Protein AF-E4QS66-F1 (afdb_monomer)

Structure (mmCIF, N/CA/C/O backbone):
data_AF-E4QS66-F1
#
_entry.id   AF-E4QS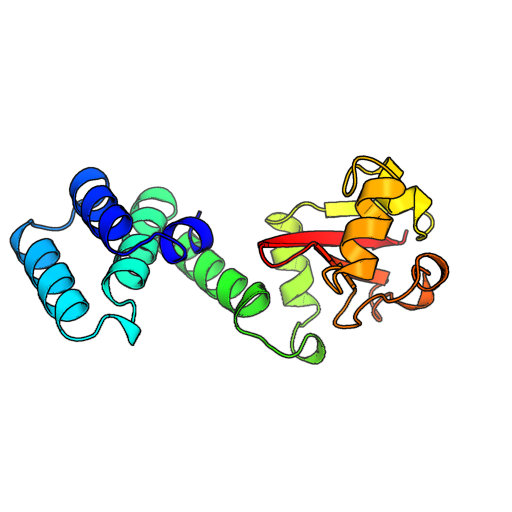66-F1
#
loop_
_atom_site.group_PDB
_atom_site.id
_atom_site.type_symbol
_atom_site.label_atom_id
_atom_site.label_alt_id
_atom_site.label_comp_id
_atom_site.label_asym_id
_atom_site.label_entity_id
_atom_site.label_seq_id
_atom_site.pdbx_PDB_ins_code
_atom_site.Cartn_x
_atom_site.Cartn_y
_atom_site.Cartn_z
_atom_site.occupancy
_atom_site.B_iso_or_equiv
_atom_site.auth_seq_id
_atom_site.auth_comp_id
_atom_site.auth_asym_id
_atom_site.auth_atom_id
_atom_site.pdbx_PDB_model_num
ATOM 1 N N . MET A 1 1 ? -10.055 -2.232 0.073 1.00 85.69 1 MET A N 1
ATOM 2 C CA . MET A 1 1 ? -11.014 -1.906 1.153 1.00 85.69 1 MET A CA 1
ATOM 3 C C . MET A 1 1 ? -10.357 -1.887 2.531 1.00 85.69 1 MET A C 1
ATOM 5 O O . MET A 1 1 ? -10.320 -0.824 3.132 1.00 85.69 1 MET A O 1
ATOM 9 N N . TYR A 1 2 ? -9.767 -2.994 2.996 1.00 90.88 2 TYR A N 1
ATOM 10 C CA . TYR A 1 2 ? -9.142 -3.088 4.329 1.00 90.88 2 TYR A CA 1
ATOM 11 C C . TYR A 1 2 ? -8.169 -1.939 4.646 1.00 90.88 2 TYR A C 1
ATOM 13 O O . TYR A 1 2 ? -8.390 -1.170 5.577 1.00 90.88 2 TYR A O 1
ATOM 21 N N . GLN A 1 3 ? -7.166 -1.715 3.788 1.00 89.31 3 GLN A N 1
ATOM 22 C CA . GLN A 1 3 ? -6.202 -0.624 3.973 1.00 89.31 3 GLN A CA 1
ATOM 23 C C . GLN A 1 3 ? -6.829 0.780 3.912 1.00 89.31 3 GLN A C 1
ATOM 25 O O . GLN A 1 3 ? -6.307 1.728 4.493 1.00 89.31 3 GLN A O 1
ATOM 30 N N . PHE A 1 4 ? -7.942 0.950 3.195 1.00 90.94 4 PHE A N 1
ATOM 31 C CA . PHE A 1 4 ? -8.656 2.227 3.163 1.00 90.94 4 PHE A CA 1
ATOM 32 C C . PHE A 1 4 ? -9.308 2.520 4.519 1.00 90.94 4 PHE A C 1
ATOM 34 O O . PHE A 1 4 ? -9.173 3.636 5.016 1.00 90.94 4 PHE A O 1
ATOM 41 N N . LEU A 1 5 ? -9.942 1.517 5.134 1.00 94.38 5 LEU A N 1
ATOM 42 C CA . LEU A 1 5 ? -10.547 1.618 6.466 1.00 94.38 5 LEU A CA 1
ATOM 43 C C . LEU A 1 5 ? -9.481 1.829 7.548 1.00 94.38 5 LEU A C 1
ATOM 45 O O . LEU A 1 5 ? -9.622 2.709 8.393 1.00 94.38 5 LEU A O 1
ATOM 49 N N . LEU A 1 6 ? -8.353 1.116 7.448 1.00 93.06 6 LEU A N 1
ATOM 50 C CA . LEU A 1 6 ? -7.207 1.329 8.333 1.00 93.06 6 LEU A CA 1
ATOM 51 C C . LEU A 1 6 ? -6.625 2.737 8.243 1.00 93.06 6 LEU A C 1
ATOM 53 O O . LEU A 1 6 ? -5.997 3.183 9.191 1.00 93.06 6 LEU A O 1
ATOM 57 N N . ASN A 1 7 ? -6.781 3.445 7.128 1.00 92.62 7 ASN A N 1
ATOM 58 C CA . ASN A 1 7 ? -6.207 4.777 6.933 1.00 92.62 7 ASN A CA 1
ATOM 59 C C . ASN A 1 7 ? -7.159 5.925 7.297 1.00 92.62 7 ASN A C 1
ATOM 61 O O . ASN A 1 7 ? -6.804 7.082 7.078 1.00 92.62 7 ASN A O 1
ATOM 65 N N . GLN A 1 8 ? -8.345 5.629 7.834 1.00 95.81 8 GLN A N 1
ATOM 66 C CA . GLN A 1 8 ? -9.285 6.661 8.268 1.00 95.81 8 GLN A CA 1
ATOM 67 C C . GLN A 1 8 ? -8.749 7.443 9.474 1.00 95.81 8 GLN A C 1
ATOM 69 O O . GLN A 1 8 ? -8.007 6.903 10.306 1.00 95.81 8 GLN A O 1
ATOM 74 N N . SER A 1 9 ? -9.142 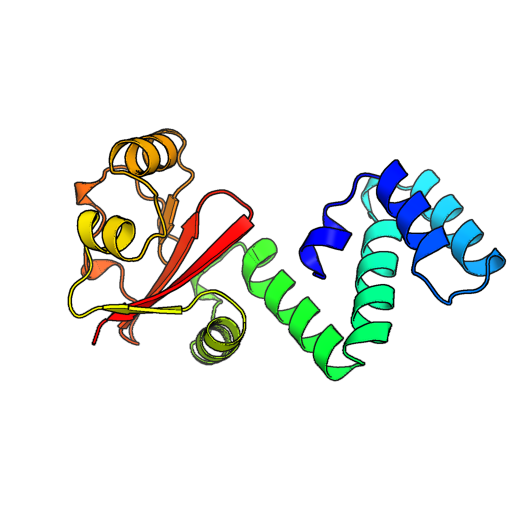8.719 9.561 1.00 96.44 9 SER A N 1
ATOM 75 C CA . SER A 1 9 ? -8.911 9.527 10.762 1.00 96.44 9 SER A CA 1
ATOM 76 C C . SER A 1 9 ? -9.694 8.954 11.941 1.00 96.44 9 SER A C 1
ATOM 78 O O . SER A 1 9 ? -10.597 8.139 11.751 1.00 96.44 9 SER A O 1
ATOM 80 N N . ASP A 1 10 ? -9.359 9.374 13.157 1.00 96.25 10 ASP A N 1
ATOM 81 C CA . ASP A 1 10 ? -10.072 8.934 14.360 1.00 96.25 10 ASP A CA 1
ATOM 82 C C . ASP A 1 10 ? -11.572 9.241 14.266 1.00 96.25 10 ASP A C 1
ATOM 84 O O . ASP A 1 10 ? -12.407 8.374 14.517 1.00 96.25 10 ASP A O 1
ATOM 88 N N . GLU A 1 11 ? -11.913 10.454 13.827 1.00 96.19 11 GLU A N 1
ATOM 89 C CA . GLU A 1 11 ? -13.294 10.923 13.724 1.00 96.19 11 GLU A CA 1
ATOM 90 C C . GLU A 1 11 ? -14.069 10.149 12.657 1.00 96.19 11 GLU A C 1
ATOM 92 O O . GLU A 1 11 ? -15.242 9.828 12.844 1.00 96.19 11 GLU A O 1
ATOM 97 N N . GLN A 1 12 ? -13.422 9.843 11.528 1.00 97.25 12 GLN A N 1
ATOM 98 C CA . GLN A 1 12 ? -14.064 9.077 10.464 1.00 97.25 12 GLN A CA 1
ATOM 99 C C . GLN A 1 12 ? -14.193 7.604 10.827 1.00 97.25 12 GLN A C 1
ATOM 101 O O . GLN A 1 12 ? -15.225 7.006 10.546 1.00 97.25 12 GLN A O 1
ATOM 106 N N . ALA A 1 13 ? -13.198 7.020 11.492 1.00 96.81 13 ALA A N 1
ATOM 107 C CA . ALA A 1 13 ? -13.285 5.644 11.958 1.00 96.81 13 ALA A CA 1
ATOM 108 C C . ALA A 1 13 ? -14.449 5.458 12.944 1.00 96.81 13 ALA A C 1
ATOM 110 O O . ALA A 1 13 ? -15.191 4.488 12.821 1.00 96.81 13 ALA A O 1
ATOM 111 N N . GLU A 1 14 ? -14.655 6.411 13.860 1.00 96.06 14 GLU A N 1
ATOM 112 C CA . GLU A 1 14 ? -15.791 6.421 14.793 1.00 96.06 14 GLU A CA 1
ATOM 113 C C . GLU A 1 14 ? -17.135 6.479 14.051 1.00 96.06 14 GLU A C 1
ATOM 115 O O . GLU A 1 14 ? -18.002 5.635 14.280 1.00 96.06 14 GLU A O 1
ATOM 120 N N . LYS A 1 15 ? -17.286 7.402 13.091 1.00 96.88 15 LYS A N 1
ATOM 121 C CA . LYS A 1 15 ? -18.513 7.519 12.282 1.00 96.88 15 LYS A CA 1
ATOM 122 C C . LYS A 1 15 ? -18.799 6.266 11.462 1.00 96.88 15 LYS A C 1
ATOM 124 O O . LYS A 1 15 ? -19.914 5.760 11.481 1.00 96.88 15 LYS A O 1
ATOM 129 N N . ILE A 1 16 ? -17.795 5.759 10.749 1.00 95.88 16 ILE A N 1
ATOM 130 C CA . ILE A 1 16 ? -17.956 4.598 9.870 1.00 95.88 16 ILE A CA 1
ATOM 131 C C . ILE A 1 16 ? -18.256 3.345 10.700 1.00 95.88 16 ILE A C 1
ATOM 133 O O . ILE A 1 16 ? -19.110 2.560 10.299 1.00 95.88 16 ILE A O 1
ATOM 137 N N . MET A 1 17 ? -17.622 3.177 11.867 1.00 95.38 17 MET A N 1
ATOM 138 C CA . MET A 1 17 ? -17.925 2.070 12.781 1.00 95.38 17 MET A CA 1
ATOM 139 C C . MET A 1 17 ? -19.392 2.096 13.215 1.00 95.38 17 MET A C 1
ATOM 141 O O . MET A 1 17 ? -20.037 1.058 13.197 1.00 95.38 17 MET A O 1
ATOM 145 N N . LEU A 1 18 ? -19.943 3.267 13.540 1.00 94.88 18 LEU A N 1
ATOM 146 C CA . LEU A 1 18 ? -21.355 3.398 13.915 1.00 94.88 18 LEU A CA 1
ATOM 147 C C . LEU A 1 18 ? -22.329 3.157 12.751 1.00 94.88 18 LEU A C 1
ATOM 149 O O . LEU A 1 18 ? -23.476 2.800 12.993 1.00 94.88 18 LEU A O 1
ATOM 153 N N . TRP A 1 19 ? -21.908 3.392 11.506 1.00 94.06 19 TRP A N 1
ATOM 154 C CA . TRP A 1 19 ? -22.787 3.293 10.335 1.00 94.06 19 TRP A CA 1
ATOM 155 C C . TRP A 1 19 ? -22.754 1.939 9.634 1.00 94.06 19 TRP A C 1
ATOM 157 O O . TRP A 1 19 ? -23.768 1.535 9.074 1.00 94.06 19 TRP A O 1
ATOM 167 N N . LEU A 1 20 ? -21.594 1.281 9.597 1.00 90.19 20 LEU A N 1
ATOM 168 C CA . LEU A 1 20 ? -21.376 0.087 8.774 1.00 90.19 20 LEU A CA 1
ATOM 169 C C . LEU A 1 20 ? -21.151 -1.192 9.580 1.00 90.19 20 LEU A C 1
ATOM 171 O O . LEU A 1 20 ? -21.189 -2.266 8.993 1.00 90.19 20 LEU A O 1
ATOM 175 N N . SER A 1 21 ? -20.877 -1.093 10.881 1.00 89.00 21 SER A N 1
ATOM 176 C CA . SER A 1 21 ? -20.676 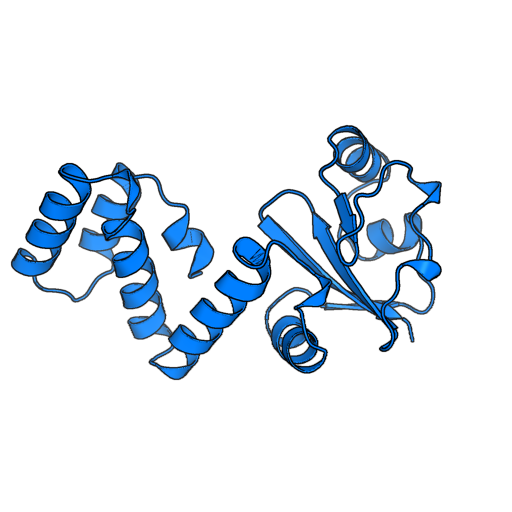-2.270 11.726 1.00 89.00 21 SER A CA 1
ATOM 177 C C . SER A 1 21 ? -22.007 -2.837 12.204 1.00 89.00 21 SER A C 1
ATOM 179 O O . SER A 1 21 ? -22.903 -2.084 12.582 1.00 89.00 21 SER A O 1
ATOM 181 N N . PHE A 1 22 ? -22.097 -4.164 12.280 1.00 90.94 22 PHE A N 1
ATOM 182 C CA . PHE A 1 22 ? -23.206 -4.866 12.933 1.00 90.94 22 PHE A CA 1
ATOM 183 C C . PHE A 1 22 ? -22.954 -5.145 14.425 1.00 90.94 22 PHE A C 1
ATOM 185 O O . PHE A 1 22 ? -23.746 -5.834 15.066 1.00 90.94 22 PHE A O 1
ATOM 192 N N . LEU A 1 23 ? -21.856 -4.631 14.995 1.00 91.44 23 LEU A N 1
ATOM 193 C CA . LEU A 1 23 ? -21.568 -4.759 16.424 1.00 91.44 23 LEU A CA 1
ATOM 194 C C . LEU A 1 23 ? -22.577 -3.984 17.281 1.00 91.44 23 LEU A C 1
ATOM 196 O O . LEU A 1 23 ? -23.032 -2.899 16.922 1.00 91.44 23 LEU A O 1
ATOM 200 N N . ASP A 1 24 ? -22.836 -4.493 18.485 1.00 95.12 24 ASP A N 1
ATOM 201 C CA . ASP A 1 24 ? -23.644 -3.784 19.472 1.00 95.12 24 ASP A CA 1
ATOM 202 C C . ASP A 1 24 ? -23.042 -2.421 19.831 1.00 95.12 24 ASP A C 1
ATOM 204 O O . ASP A 1 24 ? -21.834 -2.283 20.056 1.00 95.12 24 ASP A O 1
ATOM 208 N N . LEU A 1 25 ? -23.907 -1.420 20.027 1.00 94.88 25 LEU A N 1
ATOM 209 C CA . LEU A 1 25 ? -23.495 -0.068 20.423 1.00 94.88 25 LEU A CA 1
ATOM 210 C C . LEU A 1 25 ? -22.625 -0.052 21.687 1.00 94.88 25 LEU A C 1
ATOM 212 O O . LEU A 1 25 ? -21.721 0.773 21.801 1.00 94.88 25 LEU A O 1
ATOM 216 N N . LYS A 1 26 ? -22.861 -0.968 22.634 1.00 96.38 26 LYS A N 1
ATOM 217 C CA . LYS A 1 26 ? -22.023 -1.103 23.838 1.00 96.38 26 LYS A CA 1
ATOM 218 C C . LYS A 1 26 ? -20.575 -1.455 23.484 1.00 96.38 26 LYS A C 1
ATOM 220 O O . LYS A 1 26 ? -19.662 -0.816 23.998 1.00 96.38 26 LYS A O 1
ATOM 225 N N . VAL A 1 27 ? -20.380 -2.413 22.578 1.00 95.75 27 VAL A N 1
ATOM 226 C CA . VAL A 1 27 ? -19.055 -2.848 22.109 1.00 95.75 27 VAL A CA 1
ATOM 227 C C . VAL A 1 27 ? -18.376 -1.728 21.325 1.00 95.75 27 VAL A C 1
ATOM 229 O O . VAL A 1 27 ? -17.201 -1.437 21.549 1.00 95.75 27 VAL A O 1
ATOM 232 N N . ILE A 1 28 ? -19.121 -1.045 20.450 1.00 95.25 28 ILE A N 1
ATOM 233 C CA . ILE A 1 28 ? -18.599 0.095 19.686 1.00 95.25 28 ILE A CA 1
ATOM 234 C C . ILE A 1 28 ? -18.127 1.209 20.632 1.00 95.25 28 ILE A C 1
ATOM 236 O O . ILE A 1 28 ? -17.006 1.700 20.491 1.00 95.25 28 ILE A O 1
ATOM 240 N N . ASN A 1 29 ? -18.930 1.565 21.637 1.00 96.25 29 ASN A N 1
ATOM 241 C CA . ASN A 1 29 ? -18.567 2.583 22.626 1.00 96.25 29 ASN A CA 1
ATOM 242 C C . ASN A 1 29 ? -17.324 2.195 23.440 1.00 96.25 29 ASN A C 1
ATOM 244 O O . ASN A 1 29 ? -16.480 3.051 23.709 1.00 96.25 29 ASN A O 1
ATOM 248 N N . GLU A 1 30 ? -17.168 0.917 23.794 1.00 96.81 30 GLU A N 1
ATOM 249 C CA . GLU A 1 30 ? -15.965 0.424 24.470 1.00 96.81 30 GLU A CA 1
ATOM 250 C C . GLU A 1 30 ? -14.717 0.549 23.582 1.00 96.81 30 GLU A C 1
ATOM 252 O O . GLU A 1 30 ? -13.673 1.016 24.044 1.00 96.81 30 GLU A O 1
ATOM 257 N N . LEU A 1 31 ? -14.815 0.190 22.297 1.00 96.25 31 LEU A N 1
ATOM 258 C CA . LEU A 1 31 ? -13.719 0.344 21.334 1.00 96.25 31 LEU A CA 1
ATOM 259 C C . LEU A 1 31 ? -13.323 1.813 21.150 1.00 96.25 31 LEU A C 1
ATOM 261 O O . LEU A 1 31 ? -12.133 2.130 21.143 1.00 96.25 31 LEU A O 1
ATOM 265 N N . ILE A 1 32 ? -14.307 2.709 21.045 1.00 96.12 32 ILE A N 1
ATOM 266 C CA . ILE A 1 32 ? -14.083 4.157 20.959 1.00 96.12 32 ILE A CA 1
ATOM 267 C C . ILE A 1 32 ? -13.389 4.662 22.227 1.00 96.12 32 ILE A C 1
ATOM 269 O O . ILE A 1 32 ? -12.419 5.413 22.134 1.00 96.12 32 ILE A O 1
ATOM 273 N N . PHE A 1 33 ? -13.844 4.240 23.410 1.00 96.94 33 PHE A N 1
ATOM 274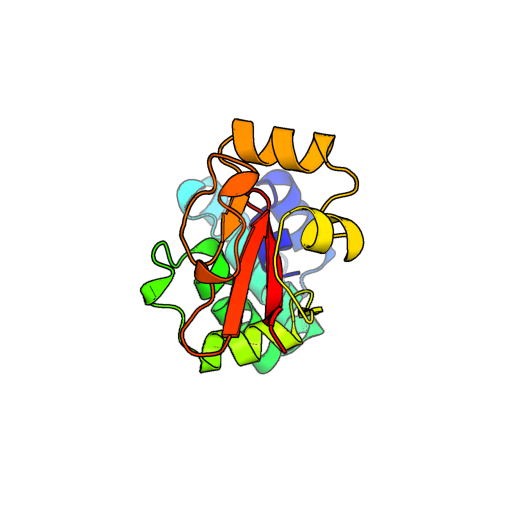 C CA . PHE A 1 33 ? -13.232 4.625 24.681 1.00 96.94 33 PHE A CA 1
ATOM 275 C C . PHE A 1 33 ? -11.776 4.149 24.782 1.00 96.94 33 PHE A C 1
ATOM 277 O O . PHE A 1 33 ? -10.884 4.950 25.066 1.00 96.94 33 PHE A O 1
ATOM 284 N N . LYS A 1 34 ? -11.505 2.871 24.479 1.00 96.69 34 LYS A N 1
ATOM 285 C CA . LYS A 1 34 ? -10.141 2.311 24.457 1.00 96.69 34 LYS A CA 1
ATOM 286 C C . LYS A 1 34 ? -9.236 3.067 23.486 1.00 96.69 34 LYS A C 1
ATOM 288 O O . LYS A 1 34 ? -8.121 3.427 23.847 1.00 96.69 34 LYS A O 1
ATOM 293 N N . HIS A 1 35 ? -9.731 3.361 22.285 1.00 96.88 35 HIS A N 1
ATOM 294 C CA . HIS A 1 35 ? -8.988 4.130 21.286 1.00 96.88 35 HIS A CA 1
ATOM 295 C C . HIS A 1 35 ? -8.728 5.577 21.721 1.00 96.88 35 HIS A C 1
ATOM 297 O O . HIS A 1 35 ? -7.637 6.090 21.503 1.00 96.88 35 HIS A O 1
ATOM 303 N N . LYS A 1 36 ? -9.687 6.241 22.380 1.00 95.44 36 LYS A N 1
ATOM 304 C CA . LYS A 1 36 ? -9.499 7.603 22.913 1.00 95.44 36 LYS A CA 1
ATOM 305 C C . LYS A 1 36 ? -8.413 7.653 23.995 1.00 95.44 36 LYS A C 1
ATOM 307 O O . LYS A 1 36 ? -7.689 8.644 24.051 1.00 95.44 36 LYS A O 1
ATOM 312 N N . ASN A 1 37 ? -8.265 6.588 24.786 1.00 96.62 37 ASN A N 1
ATOM 313 C CA . ASN A 1 37 ? -7.205 6.470 25.792 1.00 96.62 37 ASN A CA 1
ATOM 314 C C . ASN A 1 37 ? -5.825 6.162 25.189 1.00 96.62 37 ASN A C 1
ATOM 316 O O . ASN A 1 37 ? -4.826 6.664 25.695 1.00 96.62 37 ASN A O 1
ATOM 320 N N . ASP A 1 38 ? -5.752 5.380 24.105 1.00 95.50 38 ASP A N 1
ATOM 321 C CA . ASP A 1 38 ? -4.498 5.115 23.389 1.00 95.50 38 ASP A CA 1
ATOM 322 C C . ASP A 1 38 ? -4.680 5.134 21.865 1.00 95.50 38 ASP A C 1
ATOM 324 O O . ASP A 1 38 ? -4.798 4.110 21.183 1.00 95.50 38 ASP A O 1
ATOM 328 N N . LYS A 1 39 ? -4.644 6.349 21.310 1.00 93.88 39 LYS A N 1
ATOM 329 C CA . LYS A 1 39 ? -4.807 6.579 19.871 1.00 93.88 39 LYS A CA 1
ATOM 330 C C . LYS A 1 39 ? -3.683 5.973 19.033 1.00 93.88 39 LYS A C 1
ATOM 332 O O . LYS A 1 39 ? -3.888 5.689 17.851 1.00 93.88 39 LYS A O 1
ATOM 337 N N . LYS A 1 40 ? -2.490 5.772 19.610 1.00 93.69 40 LYS A N 1
ATOM 338 C CA . LYS A 1 40 ? -1.316 5.277 18.871 1.00 93.69 40 LYS A CA 1
ATOM 339 C C . LYS A 1 40 ? -1.500 3.834 18.419 1.00 93.69 40 LYS A C 1
ATOM 341 O O . LYS A 1 40 ? -0.976 3.465 17.373 1.00 93.69 40 LYS A O 1
ATOM 346 N N . GLN A 1 41 ? -2.274 3.053 19.167 1.00 93.12 41 GLN A N 1
ATOM 347 C CA . GLN A 1 41 ? -2.567 1.659 18.836 1.00 93.12 41 GLN A CA 1
ATOM 348 C C . GLN A 1 41 ? -3.554 1.513 17.677 1.00 93.12 41 GLN A C 1
ATOM 350 O O . GLN A 1 41 ? -3.636 0.449 17.068 1.00 93.12 41 GLN A O 1
ATOM 355 N N . ARG A 1 42 ? -4.310 2.573 17.355 1.00 94.75 42 ARG A N 1
ATOM 356 C CA . ARG A 1 42 ? -5.288 2.581 16.252 1.00 94.75 42 ARG A CA 1
ATOM 357 C C . ARG A 1 42 ? -6.301 1.433 16.338 1.00 94.75 42 ARG A C 1
ATOM 359 O O . ARG A 1 42 ? -6.742 0.896 15.320 1.00 94.75 42 ARG A O 1
ATOM 366 N N . ILE A 1 43 ? -6.658 1.036 17.564 1.00 96.19 43 ILE A N 1
ATOM 367 C CA . ILE A 1 43 ? -7.495 -0.141 17.851 1.00 96.19 43 ILE A CA 1
ATOM 368 C C . ILE A 1 43 ? -8.843 -0.026 17.140 1.00 96.19 43 ILE A C 1
ATOM 370 O O . ILE A 1 43 ? -9.336 -1.017 16.599 1.00 96.19 43 ILE A O 1
ATOM 374 N N . LEU A 1 44 ? -9.423 1.178 17.101 1.00 96.75 44 LEU A N 1
ATOM 375 C CA . LEU A 1 44 ? -10.703 1.413 16.441 1.00 96.75 44 LEU A CA 1
ATOM 376 C C . LEU A 1 44 ? -10.610 1.166 14.932 1.00 96.75 44 LEU A C 1
ATOM 378 O O . LEU A 1 44 ? -11.442 0.448 14.386 1.00 96.75 44 LEU A O 1
ATOM 382 N N . GLN A 1 45 ? -9.577 1.692 14.268 1.00 96.88 45 GLN A N 1
ATOM 383 C CA . GLN A 1 45 ? -9.358 1.486 12.835 1.00 96.88 45 GLN A CA 1
ATOM 384 C C . GLN A 1 45 ? -9.120 0.009 12.505 1.00 96.88 45 GLN A C 1
ATOM 386 O O . GLN A 1 45 ? -9.686 -0.492 11.533 1.00 96.88 45 GLN A O 1
ATOM 391 N N . TYR A 1 46 ? -8.324 -0.699 13.314 1.00 95.38 46 TYR A N 1
ATOM 392 C CA . TYR A 1 46 ? -8.089 -2.133 13.125 1.00 95.38 46 TYR A CA 1
ATOM 393 C C . TYR A 1 46 ? -9.361 -2.958 13.277 1.00 95.38 46 TYR A C 1
ATOM 395 O O . TYR A 1 46 ? -9.599 -3.855 12.471 1.00 95.38 46 TYR A O 1
ATOM 403 N N . ASN A 1 47 ? -10.186 -2.672 14.284 1.00 96.00 47 ASN A N 1
ATOM 404 C CA . ASN A 1 47 ? -11.455 -3.375 14.449 1.00 96.00 47 ASN A CA 1
ATOM 405 C C . ASN A 1 47 ? -12.421 -3.037 13.313 1.00 96.00 47 ASN A C 1
ATOM 407 O O . ASN A 1 47 ? -12.992 -3.947 12.725 1.00 96.00 47 ASN A O 1
ATOM 411 N N . LEU A 1 48 ? -12.533 -1.761 12.934 1.00 96.56 48 LEU A N 1
ATOM 412 C CA . LEU A 1 48 ? -13.379 -1.330 11.823 1.00 96.56 48 LEU A CA 1
ATOM 413 C C . LEU A 1 48 ? -13.013 -2.052 10.520 1.00 96.56 48 LEU A C 1
ATOM 415 O O . LEU A 1 48 ? -13.882 -2.591 9.839 1.00 96.56 48 LEU A O 1
ATOM 419 N N . ALA A 1 49 ? -11.724 -2.066 10.173 1.00 95.75 49 ALA A N 1
ATOM 420 C CA . ALA A 1 49 ? -11.249 -2.712 8.957 1.00 95.75 49 ALA A CA 1
ATOM 421 C C . ALA A 1 49 ? -11.536 -4.217 8.961 1.00 95.75 49 ALA A C 1
ATOM 423 O O . ALA A 1 49 ? -11.898 -4.762 7.921 1.00 95.75 49 ALA A O 1
ATOM 424 N N . GLN A 1 50 ? -11.392 -4.873 10.116 1.00 95.38 50 GLN A N 1
ATOM 425 C CA . GLN A 1 50 ? -11.682 -6.295 10.261 1.00 95.38 50 GLN A CA 1
ATOM 426 C C . GLN A 1 50 ? -13.170 -6.600 10.116 1.00 95.38 50 GLN A C 1
ATOM 428 O O . GLN A 1 50 ? -13.504 -7.461 9.312 1.00 95.38 50 GLN A O 1
ATOM 433 N N . GLN A 1 51 ? -14.036 -5.875 10.826 1.00 94.62 51 GLN A N 1
ATOM 434 C CA . GLN A 1 51 ? -15.482 -6.114 10.808 1.00 94.62 51 GLN A CA 1
ATOM 435 C C . GLN A 1 51 ? -16.062 -5.901 9.412 1.00 94.62 51 GLN A C 1
ATOM 437 O O . GLN A 1 51 ? -16.569 -6.835 8.812 1.00 94.62 51 GLN A O 1
ATOM 442 N N . VAL A 1 52 ? -15.845 -4.728 8.810 1.00 94.31 52 VAL A N 1
ATOM 443 C CA . VAL A 1 52 ? -16.433 -4.415 7.494 1.00 94.31 52 VAL A CA 1
ATOM 444 C C . VAL A 1 52 ? -15.946 -5.375 6.401 1.00 94.31 52 VAL A C 1
ATOM 446 O O . VAL A 1 52 ? -16.689 -5.719 5.485 1.00 94.31 52 VAL A O 1
ATOM 449 N N . VAL A 1 53 ? -14.686 -5.816 6.457 1.00 94.00 53 VAL A N 1
ATOM 450 C CA . VAL A 1 53 ? -14.158 -6.774 5.474 1.00 94.00 53 VAL A CA 1
ATOM 451 C C . VAL A 1 53 ? -14.669 -8.184 5.731 1.00 94.00 53 VAL A C 1
ATOM 453 O O . VAL A 1 53 ? -14.963 -8.882 4.763 1.00 94.00 53 VAL A O 1
ATOM 456 N N . PHE A 1 54 ? -14.798 -8.590 6.992 1.00 94.75 54 PHE A N 1
ATOM 457 C CA . PHE A 1 54 ? -15.414 -9.858 7.367 1.00 94.75 54 PHE A CA 1
ATOM 458 C C . PHE A 1 54 ? -16.881 -9.914 6.931 1.00 94.75 54 PHE A C 1
ATOM 460 O O . PHE A 1 54 ? -17.275 -10.867 6.269 1.00 94.75 54 PHE A O 1
ATOM 467 N N . ASP A 1 55 ? -17.653 -8.863 7.189 1.00 92.00 55 ASP A N 1
ATOM 468 C CA . ASP A 1 55 ? -19.076 -8.810 6.854 1.00 92.00 55 ASP A CA 1
ATOM 469 C C . ASP A 1 55 ? -19.322 -8.953 5.341 1.00 92.00 55 ASP A C 1
ATOM 471 O O . ASP A 1 55 ? -20.305 -9.555 4.915 1.00 92.00 55 ASP A O 1
ATOM 475 N N . ILE A 1 56 ? -18.409 -8.434 4.509 1.00 92.12 56 ILE A N 1
ATOM 476 C CA . ILE A 1 56 ? -18.541 -8.455 3.042 1.00 92.12 56 ILE A CA 1
ATOM 477 C C . ILE A 1 56 ? -17.881 -9.692 2.408 1.00 92.12 56 ILE A C 1
ATOM 479 O O . ILE A 1 56 ? -18.375 -10.209 1.405 1.00 92.12 56 ILE A O 1
ATOM 483 N N . HIS A 1 57 ? -16.745 -10.156 2.937 1.00 88.94 57 HIS A N 1
ATOM 484 C CA . HIS A 1 57 ? -15.906 -11.173 2.286 1.00 88.94 57 HIS A CA 1
ATOM 485 C C . HIS A 1 57 ? -15.638 -12.432 3.133 1.00 88.94 57 HIS A C 1
ATOM 487 O O . HIS A 1 57 ? -14.911 -13.327 2.685 1.00 88.94 57 HIS A O 1
ATOM 493 N N . GLY A 1 58 ? -16.210 -12.515 4.334 1.00 92.31 58 GLY A N 1
ATOM 494 C CA . GLY A 1 58 ? -16.026 -13.606 5.290 1.00 92.31 58 GLY A CA 1
ATOM 495 C C . GLY A 1 58 ? -14.582 -13.770 5.771 1.00 92.31 58 GLY A C 1
ATOM 496 O O . GLY A 1 58 ? -13.690 -12.976 5.456 1.00 92.31 58 GLY A O 1
ATOM 497 N N . ASP A 1 59 ? -14.330 -14.860 6.499 1.00 92.62 59 ASP A N 1
ATOM 498 C CA . ASP A 1 59 ? -13.012 -15.172 7.070 1.00 92.62 59 ASP A CA 1
ATOM 499 C C . ASP A 1 59 ? -11.908 -15.220 6.013 1.00 92.62 59 ASP A C 1
ATOM 501 O O . ASP A 1 59 ? -10.849 -14.616 6.168 1.00 92.62 59 ASP A O 1
ATOM 505 N N . LYS A 1 60 ? -12.168 -15.898 4.888 1.00 87.00 60 LYS A N 1
ATOM 506 C CA . LYS A 1 60 ? -11.176 -16.048 3.813 1.00 87.00 60 LYS A CA 1
ATOM 507 C C . LYS A 1 60 ? -10.774 -14.698 3.229 1.00 87.00 60 LYS A C 1
ATOM 509 O O . LYS A 1 60 ? -9.591 -14.460 2.998 1.00 87.00 60 LYS A O 1
ATOM 514 N N . GLY A 1 61 ? -11.744 -13.818 2.986 1.00 87.06 61 GLY A N 1
ATOM 515 C CA . GLY A 1 61 ? -11.470 -12.485 2.465 1.00 87.06 61 GLY A CA 1
ATOM 516 C C . GLY A 1 61 ? -10.720 -11.611 3.460 1.00 87.06 61 GLY A C 1
ATOM 517 O O . GLY A 1 61 ? -9.802 -10.891 3.064 1.00 87.06 61 GLY A O 1
ATOM 518 N N . LEU A 1 62 ? -11.059 -11.713 4.748 1.00 91.50 62 LEU A N 1
ATOM 519 C CA . LEU A 1 62 ? -10.353 -10.998 5.802 1.00 91.50 62 LEU A CA 1
ATOM 520 C C . LEU A 1 62 ? -8.891 -11.442 5.917 1.00 91.50 62 LEU A C 1
ATOM 522 O O . LEU A 1 62 ? -8.000 -10.593 5.958 1.00 91.50 62 LEU A O 1
ATOM 526 N N . GLU A 1 63 ? -8.632 -12.747 5.922 1.00 89.06 63 GLU A N 1
ATOM 527 C CA . GLU A 1 63 ? -7.275 -13.293 5.998 1.00 89.06 63 GLU A CA 1
ATOM 528 C C . GLU A 1 63 ? -6.423 -12.864 4.800 1.00 89.06 63 GLU A C 1
ATOM 530 O O . GLU A 1 63 ? -5.298 -12.386 4.966 1.00 89.06 63 GLU A O 1
ATOM 535 N N . ILE A 1 64 ? -6.985 -12.924 3.590 1.00 85.06 64 ILE A N 1
ATOM 536 C CA . ILE A 1 64 ? -6.322 -12.428 2.379 1.00 85.06 64 ILE A CA 1
ATOM 537 C C . ILE A 1 64 ? -6.033 -10.926 2.501 1.00 85.06 64 ILE A C 1
ATOM 539 O O . ILE A 1 64 ? -4.922 -10.480 2.212 1.00 85.06 64 ILE A O 1
ATOM 543 N N . ALA A 1 65 ? -7.001 -10.130 2.962 1.00 88.38 65 ALA A N 1
ATOM 544 C CA . ALA A 1 65 ? -6.828 -8.690 3.104 1.00 88.38 65 ALA A CA 1
ATOM 545 C C . ALA A 1 65 ? -5.737 -8.327 4.125 1.00 88.38 65 ALA A C 1
ATOM 547 O O . ALA A 1 65 ? -4.901 -7.466 3.840 1.00 88.38 65 ALA A O 1
ATOM 548 N N . LYS A 1 66 ? -5.698 -9.016 5.273 1.00 88.81 66 LYS A N 1
ATOM 549 C CA . LYS A 1 66 ? -4.637 -8.881 6.283 1.00 88.81 66 LYS A CA 1
ATOM 550 C C . LYS A 1 66 ? -3.276 -9.253 5.704 1.00 88.81 66 LYS A C 1
ATOM 552 O O . LYS A 1 66 ? -2.327 -8.481 5.837 1.00 88.81 66 LYS A O 1
ATOM 557 N N . LYS A 1 67 ? -3.189 -10.396 5.013 1.00 83.88 67 LYS A N 1
ATOM 558 C CA . LYS A 1 67 ? -1.955 -10.871 4.376 1.00 83.88 67 LYS A CA 1
ATOM 559 C C . LYS A 1 67 ? -1.416 -9.848 3.376 1.00 83.88 67 LYS A C 1
ATOM 561 O O . LYS A 1 67 ? -0.242 -9.493 3.440 1.00 83.88 67 LYS A O 1
ATOM 566 N N . ILE A 1 68 ? -2.267 -9.316 2.502 1.00 84.50 68 ILE A N 1
ATOM 567 C CA . ILE A 1 68 ? -1.874 -8.316 1.497 1.00 84.50 68 ILE A CA 1
ATOM 568 C C . ILE A 1 68 ? -1.455 -7.007 2.146 1.00 84.50 68 ILE A C 1
ATOM 570 O O . ILE A 1 68 ? -0.435 -6.441 1.758 1.00 84.50 68 ILE A O 1
ATOM 574 N N . THR A 1 69 ? -2.209 -6.528 3.140 1.00 88.25 69 THR A N 1
ATOM 575 C CA . THR A 1 69 ? -1.828 -5.322 3.878 1.00 88.25 69 THR A CA 1
ATOM 576 C C . THR A 1 69 ? -0.449 -5.490 4.504 1.00 88.25 69 THR A C 1
ATOM 578 O O . THR A 1 69 ? 0.400 -4.614 4.340 1.00 88.25 69 THR A O 1
ATOM 581 N N . LYS A 1 70 ? -0.189 -6.645 5.122 1.00 84.62 70 LYS A N 1
ATOM 582 C CA . LYS A 1 70 ? 1.119 -6.960 5.687 1.00 84.62 70 LYS A CA 1
ATOM 583 C C . LYS A 1 70 ? 2.211 -6.942 4.618 1.00 84.62 70 LYS A C 1
ATOM 585 O O . LYS A 1 70 ? 3.229 -6.291 4.805 1.00 84.62 70 LYS A O 1
ATOM 590 N N . ILE A 1 71 ? 1.992 -7.599 3.478 1.00 82.06 71 ILE A N 1
ATOM 591 C CA . ILE A 1 71 ? 2.979 -7.675 2.389 1.00 82.06 71 ILE A CA 1
ATOM 592 C C . ILE A 1 71 ? 3.289 -6.301 1.783 1.00 82.06 71 ILE A C 1
ATOM 594 O O . ILE A 1 71 ? 4.445 -6.015 1.503 1.00 82.06 71 ILE A O 1
ATOM 598 N N . LEU A 1 72 ? 2.278 -5.463 1.552 1.00 83.56 72 LEU A N 1
ATOM 599 C CA . LEU A 1 72 ? 2.457 -4.211 0.809 1.00 83.56 72 LEU A CA 1
ATOM 600 C C . LEU A 1 72 ? 2.823 -3.014 1.696 1.00 83.56 72 LEU A C 1
ATOM 602 O O . LEU A 1 72 ? 3.472 -2.082 1.222 1.00 83.56 72 LEU A O 1
ATOM 606 N N . PHE A 1 73 ? 2.376 -2.999 2.954 1.00 80.81 73 PHE A N 1
ATOM 607 C CA . PHE A 1 73 ? 2.474 -1.818 3.818 1.00 80.81 73 PHE A CA 1
ATOM 608 C C . PHE A 1 73 ? 3.290 -2.036 5.095 1.00 80.81 73 PHE A C 1
ATOM 610 O O . PHE A 1 73 ? 3.766 -1.046 5.648 1.00 80.81 73 PHE A O 1
ATOM 617 N N . GLU A 1 74 ? 3.460 -3.279 5.561 1.00 74.12 74 GLU A N 1
ATOM 618 C CA . GLU A 1 74 ? 4.196 -3.580 6.803 1.00 74.12 74 GLU A CA 1
ATOM 619 C C . GLU A 1 74 ? 5.543 -4.269 6.558 1.00 74.12 74 GLU A C 1
ATOM 621 O O . GLU A 1 74 ? 6.492 -4.006 7.296 1.00 74.12 74 GLU A O 1
ATOM 626 N N . LYS A 1 75 ? 5.663 -5.111 5.519 1.00 63.25 75 LYS A N 1
ATOM 627 C CA . LYS A 1 75 ? 6.956 -5.648 5.082 1.00 63.25 75 LYS A CA 1
ATOM 628 C C . LYS A 1 75 ? 7.792 -4.489 4.540 1.00 63.25 75 LYS A C 1
ATOM 630 O O . LYS A 1 75 ? 7.577 -3.999 3.435 1.00 63.25 75 LYS A O 1
ATOM 635 N N . LEU A 1 76 ? 8.732 -4.035 5.363 1.00 56.56 76 LEU A N 1
ATOM 636 C CA . LEU A 1 76 ? 9.730 -3.025 5.006 1.00 56.56 76 LEU A CA 1
ATOM 637 C C . LEU A 1 76 ? 10.757 -3.561 3.997 1.00 56.56 76 LEU A C 1
ATOM 639 O O . LEU A 1 76 ? 11.434 -2.758 3.360 1.00 56.56 76 LEU A O 1
ATOM 643 N N . ASP A 1 77 ? 10.846 -4.886 3.835 1.00 68.62 77 ASP A N 1
ATOM 644 C CA . ASP A 1 77 ? 11.803 -5.541 2.951 1.00 68.62 77 ASP A CA 1
ATOM 645 C C . ASP A 1 77 ? 11.107 -6.315 1.817 1.00 68.62 77 ASP A C 1
ATOM 647 O O . ASP A 1 77 ? 10.397 -7.302 2.029 1.00 68.62 77 ASP A O 1
ATOM 651 N N . TYR A 1 78 ? 11.332 -5.868 0.579 1.00 74.12 78 TYR A N 1
ATOM 652 C CA . TYR A 1 78 ? 10.825 -6.528 -0.625 1.00 74.12 78 TYR A CA 1
ATOM 653 C C . TYR A 1 78 ? 11.433 -7.917 -0.840 1.00 74.12 78 TYR A C 1
ATOM 655 O O . TYR A 1 78 ? 10.819 -8.739 -1.525 1.00 74.12 78 TYR A O 1
ATOM 663 N N . THR A 1 79 ? 12.605 -8.203 -0.265 1.00 71.44 79 THR A N 1
ATOM 664 C CA . THR A 1 79 ? 13.245 -9.5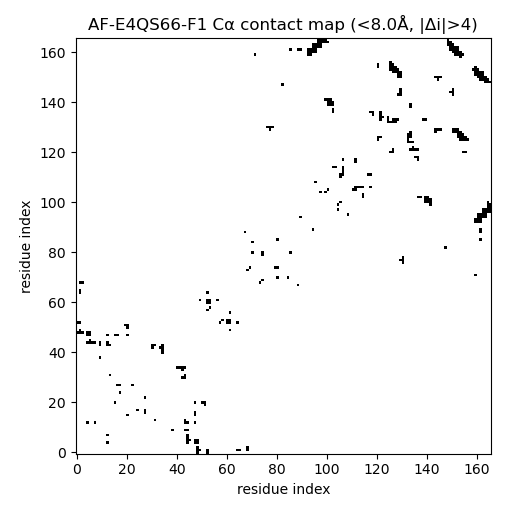22 -0.370 1.00 71.44 79 THR A CA 1
ATOM 665 C C . THR A 1 79 ? 12.446 -10.613 0.346 1.00 71.44 79 THR A C 1
ATOM 667 O O . THR A 1 79 ? 12.506 -11.777 -0.047 1.00 71.44 79 THR A O 1
ATOM 670 N N . GLU A 1 80 ? 11.610 -10.243 1.321 1.00 76.06 80 GLU A N 1
ATOM 671 C CA . GLU A 1 80 ? 10.703 -11.159 2.016 1.00 76.06 80 GLU A CA 1
ATOM 672 C C . GLU A 1 80 ? 9.404 -11.442 1.241 1.00 76.06 80 GLU A C 1
ATOM 674 O O . GLU A 1 80 ? 8.559 -12.222 1.700 1.00 76.06 80 GLU A O 1
ATOM 679 N N . ILE A 1 81 ? 9.178 -10.788 0.097 1.00 82.06 81 ILE A N 1
ATOM 680 C CA . ILE A 1 81 ? 7.991 -11.011 -0.735 1.00 82.06 81 ILE A CA 1
ATOM 681 C C . ILE A 1 81 ? 8.253 -12.210 -1.643 1.00 82.06 81 ILE A C 1
ATOM 683 O O . ILE A 1 81 ? 8.988 -12.131 -2.629 1.00 82.06 81 ILE A O 1
ATOM 687 N N . THR A 1 82 ? 7.618 -13.333 -1.313 1.00 83.19 82 THR A N 1
ATOM 688 C CA . THR A 1 82 ? 7.811 -14.593 -2.035 1.00 83.19 82 THR A CA 1
ATOM 689 C C . THR A 1 82 ? 7.142 -14.573 -3.412 1.00 83.19 82 THR A C 1
ATOM 691 O O . THR A 1 82 ? 6.246 -13.774 -3.687 1.00 83.19 82 THR A O 1
ATOM 694 N N . PHE A 1 83 ? 7.524 -15.505 -4.287 1.00 83.00 83 PHE A N 1
ATOM 695 C CA . PHE A 1 83 ? 6.846 -15.691 -5.573 1.00 83.00 83 PHE A CA 1
ATOM 696 C C . PHE A 1 83 ? 5.342 -15.971 -5.405 1.00 83.00 83 PHE A C 1
ATOM 698 O O . PHE A 1 83 ? 4.516 -15.362 -6.083 1.00 83.00 83 PHE A O 1
ATOM 705 N N . ASN A 1 84 ? 4.976 -16.827 -4.447 1.00 83.31 84 ASN A N 1
ATOM 706 C CA . ASN A 1 84 ? 3.575 -17.133 -4.153 1.00 83.31 84 ASN A CA 1
ATOM 707 C C . ASN A 1 84 ? 2.804 -15.892 -3.682 1.00 83.31 84 ASN A C 1
ATOM 709 O O . ASN A 1 84 ? 1.669 -15.687 -4.108 1.00 83.31 84 ASN A O 1
ATOM 713 N N . ASP A 1 85 ? 3.430 -15.030 -2.875 1.00 83.69 85 ASP A N 1
ATOM 714 C CA . ASP A 1 85 ? 2.834 -13.749 -2.481 1.00 83.69 85 ASP A CA 1
ATOM 715 C C . ASP A 1 85 ? 2.560 -12.867 -3.708 1.00 83.69 85 ASP A C 1
ATOM 717 O O . ASP A 1 85 ? 1.477 -12.298 -3.829 1.00 83.69 85 ASP A O 1
ATOM 721 N N . LYS A 1 86 ? 3.492 -12.793 -4.668 1.00 82.19 86 LYS A N 1
ATOM 7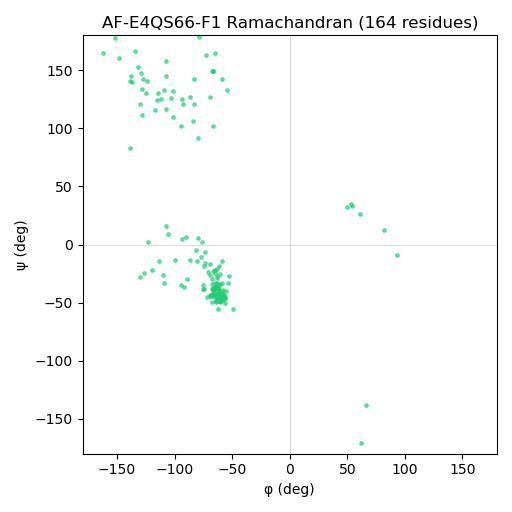22 C CA . LYS A 1 86 ? 3.299 -12.025 -5.913 1.00 82.19 86 LYS A CA 1
ATOM 723 C C . LYS A 1 86 ? 2.183 -12.596 -6.790 1.00 82.19 86 LYS A C 1
ATOM 725 O O . LYS A 1 86 ? 1.427 -11.826 -7.380 1.00 82.19 86 LYS A O 1
ATOM 730 N N . LEU A 1 87 ? 2.030 -13.921 -6.845 1.00 83.31 87 LEU A N 1
AT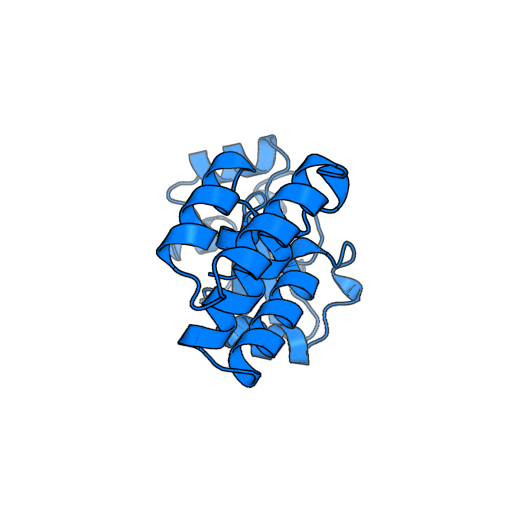OM 731 C CA . LEU A 1 87 ? 0.915 -14.564 -7.550 1.00 83.31 87 LEU A CA 1
ATOM 732 C C . LEU A 1 87 ? -0.443 -14.251 -6.916 1.00 83.31 87 LEU A C 1
ATOM 734 O O . LEU A 1 87 ? -1.430 -14.081 -7.633 1.00 83.31 87 LEU A O 1
ATOM 738 N N . GLU A 1 88 ? -0.511 -14.174 -5.588 1.00 83.44 88 GLU A N 1
ATOM 739 C CA . GLU A 1 88 ? -1.723 -13.738 -4.895 1.00 83.44 88 GLU A CA 1
ATOM 740 C C . GLU A 1 88 ? -1.998 -12.252 -5.127 1.00 83.44 88 GLU A C 1
ATOM 742 O O . GLU A 1 88 ? -3.125 -11.886 -5.463 1.00 83.44 88 GLU A O 1
ATOM 747 N N . LEU A 1 89 ? -0.968 -11.405 -5.043 1.00 86.31 89 LEU A N 1
ATOM 748 C CA . LEU A 1 89 ? -1.076 -9.974 -5.325 1.00 86.31 89 LEU A CA 1
ATOM 749 C C . LEU A 1 89 ? -1.596 -9.716 -6.741 1.00 86.31 89 LEU A C 1
ATOM 751 O O . LEU A 1 89 ? -2.527 -8.936 -6.913 1.00 86.31 89 LEU A O 1
ATOM 755 N N . LYS A 1 90 ? -1.072 -10.424 -7.745 1.00 86.25 90 LYS A N 1
ATOM 756 C CA . LYS A 1 90 ? -1.504 -10.331 -9.150 1.00 86.25 90 LYS A CA 1
ATOM 757 C C . LYS A 1 90 ? -3.015 -10.512 -9.350 1.00 86.25 90 LYS A C 1
ATOM 759 O O . LYS A 1 90 ? -3.561 -9.991 -10.316 1.00 86.25 90 LYS A O 1
ATOM 764 N N . LYS A 1 91 ? -3.703 -11.240 -8.464 1.00 84.75 91 LYS A N 1
ATOM 765 C CA . LYS A 1 91 ? -5.160 -11.447 -8.548 1.00 84.75 91 LYS A CA 1
ATOM 766 C C . LYS A 1 91 ? -5.973 -10.266 -8.006 1.00 84.75 91 LYS A C 1
ATOM 768 O O . LYS A 1 91 ? -7.184 -10.239 -8.197 1.00 84.75 91 LYS A O 1
ATOM 773 N N . ILE A 1 92 ? -5.343 -9.349 -7.269 1.00 83.44 92 ILE A N 1
ATOM 774 C CA . ILE A 1 92 ? -6.032 -8.416 -6.362 1.00 83.44 92 ILE A CA 1
ATOM 775 C C . ILE A 1 92 ? -5.589 -6.964 -6.579 1.00 83.44 92 ILE A C 1
ATOM 777 O O . ILE A 1 92 ? -6.372 -6.043 -6.343 1.00 83.44 92 ILE A O 1
ATOM 781 N N . ILE A 1 93 ? -4.362 -6.741 -7.054 1.00 87.81 93 ILE A N 1
ATOM 782 C CA . ILE A 1 93 ? -3.877 -5.429 -7.497 1.00 87.81 93 ILE A CA 1
ATOM 783 C C . ILE A 1 93 ? -3.762 -5.386 -9.026 1.00 87.81 93 ILE A C 1
ATOM 785 O O . ILE A 1 93 ? -3.677 -6.444 -9.654 1.00 87.81 93 ILE A O 1
ATOM 789 N N . PRO A 1 94 ? -3.770 -4.190 -9.647 1.00 93.44 94 PRO A N 1
ATOM 790 C CA . PRO A 1 94 ? -3.657 -4.079 -11.094 1.00 93.44 94 PRO A CA 1
ATOM 791 C C . PRO A 1 94 ? -2.419 -4.803 -11.626 1.00 93.44 94 PRO A C 1
ATOM 793 O O . PRO A 1 94 ? -1.311 -4.658 -11.096 1.00 93.44 94 PRO A O 1
ATOM 796 N N . TYR A 1 95 ? -2.640 -5.581 -12.679 1.00 95.56 95 TYR A N 1
ATOM 797 C CA . TYR A 1 95 ? -1.655 -6.464 -13.275 1.00 95.56 95 TYR A CA 1
ATOM 798 C C . TYR A 1 95 ? -1.560 -6.219 -14.782 1.00 95.56 95 TYR A C 1
ATOM 800 O O . TYR A 1 95 ? -2.583 -6.172 -15.466 1.00 95.56 95 TYR A O 1
ATOM 808 N N . PHE A 1 96 ? -0.334 -6.113 -15.295 1.00 96.69 96 PHE A N 1
ATOM 809 C CA . PHE A 1 96 ? -0.056 -5.871 -16.709 1.00 96.69 96 PHE A CA 1
ATOM 810 C C . PHE A 1 96 ? 0.943 -6.884 -17.262 1.00 96.69 96 PHE A C 1
ATOM 812 O O . PHE A 1 96 ? 1.858 -7.310 -16.561 1.00 96.69 96 PHE A O 1
ATOM 819 N N . LYS A 1 97 ? 0.787 -7.226 -18.541 1.00 96.31 97 LYS A N 1
ATOM 820 C CA . LYS A 1 97 ? 1.780 -7.966 -19.328 1.00 96.31 97 LYS A CA 1
ATOM 821 C C . LYS A 1 97 ? 2.398 -7.027 -20.349 1.00 96.31 97 LYS A C 1
ATOM 823 O O . LYS A 1 97 ? 1.658 -6.308 -21.019 1.00 96.31 97 LYS A O 1
ATOM 828 N N . VAL A 1 98 ? 3.720 -7.038 -20.465 1.00 96.62 98 VAL A N 1
ATOM 829 C CA . VAL A 1 98 ? 4.470 -6.175 -21.386 1.00 96.62 98 VAL A CA 1
ATOM 830 C C . VAL A 1 98 ? 5.588 -6.972 -22.050 1.00 96.62 98 VAL A C 1
ATOM 832 O O . VAL A 1 98 ? 6.168 -7.846 -21.421 1.00 96.62 98 VAL A O 1
ATOM 835 N N . SER A 1 99 ? 5.896 -6.679 -23.312 1.00 96.19 99 SER A N 1
ATOM 836 C CA . SER A 1 99 ? 6.983 -7.340 -24.057 1.00 96.19 99 SER A CA 1
ATOM 837 C C . SER A 1 99 ? 8.353 -6.688 -23.852 1.00 96.19 99 SER A C 1
ATOM 839 O O . SER A 1 99 ? 9.370 -7.240 -24.247 1.00 96.19 99 SER A O 1
ATOM 841 N N . PHE A 1 100 ? 8.382 -5.483 -23.286 1.00 95.56 100 PHE A N 1
ATOM 842 C CA . PHE A 1 100 ? 9.592 -4.779 -22.868 1.00 95.56 100 PHE A CA 1
ATOM 843 C C . PHE A 1 100 ? 9.270 -3.923 -21.645 1.00 95.56 100 PHE A C 1
ATOM 845 O O . PHE A 1 100 ? 8.102 -3.610 -21.398 1.00 95.56 100 PHE A O 1
ATOM 852 N N . PHE A 1 101 ? 10.280 -3.515 -20.878 1.00 97.12 101 PHE A N 1
ATOM 853 C CA . PHE A 1 101 ? 10.069 -2.679 -19.691 1.00 97.12 101 PHE A CA 1
ATOM 854 C C . PHE A 1 101 ? 10.959 -1.434 -19.679 1.00 97.12 101 PHE A C 1
ATOM 856 O O . PHE A 1 101 ? 12.173 -1.508 -19.506 1.00 97.12 101 PHE A O 1
ATOM 863 N N . ASN A 1 102 ? 10.329 -0.267 -19.837 1.00 96.81 102 ASN A N 1
ATOM 864 C CA . ASN A 1 102 ? 10.971 1.039 -19.717 1.00 96.81 102 ASN A CA 1
ATOM 865 C C . ASN A 1 102 ? 9.969 2.119 -19.270 1.00 96.81 102 ASN A C 1
ATOM 867 O O . ASN A 1 102 ? 8.770 1.869 -19.132 1.00 96.81 102 ASN A O 1
ATOM 871 N N . ALA A 1 103 ? 10.455 3.345 -19.072 1.00 96.38 103 ALA A N 1
ATOM 872 C CA . ALA A 1 103 ? 9.635 4.475 -18.640 1.00 96.38 103 ALA A CA 1
ATOM 873 C C . ALA A 1 103 ? 8.418 4.765 -19.542 1.00 96.38 103 ALA A C 1
ATOM 875 O O . ALA A 1 103 ? 7.346 5.073 -19.022 1.00 96.38 103 ALA A O 1
ATOM 876 N N . ASN A 1 104 ? 8.567 4.665 -20.868 1.00 96.25 104 ASN A N 1
ATOM 877 C CA . ASN A 1 104 ? 7.466 4.910 -21.804 1.00 96.25 104 ASN A CA 1
ATOM 878 C C . ASN A 1 104 ? 6.397 3.827 -21.665 1.00 96.25 104 ASN A C 1
ATOM 880 O O . ASN A 1 104 ? 5.224 4.154 -21.534 1.00 96.25 104 ASN A O 1
ATOM 884 N N . GLN A 1 105 ? 6.807 2.561 -21.544 1.00 96.62 105 GLN A N 1
ATOM 885 C CA . GLN A 1 105 ? 5.870 1.455 -21.380 1.00 96.62 105 GLN A CA 1
ATOM 886 C C . GLN A 1 105 ? 4.988 1.617 -20.138 1.00 96.62 105 GLN A C 1
ATOM 888 O O . GLN A 1 105 ? 3.792 1.351 -20.198 1.00 96.62 105 GLN A O 1
ATOM 893 N N . ILE A 1 106 ? 5.551 2.072 -19.012 1.00 95.62 106 ILE A N 1
ATOM 894 C CA . ILE A 1 106 ? 4.794 2.303 -17.769 1.00 95.62 106 ILE A CA 1
ATOM 895 C C . ILE A 1 106 ? 3.748 3.425 -17.950 1.00 95.62 106 ILE A C 1
ATOM 897 O O . ILE A 1 106 ? 2.672 3.381 -17.345 1.00 95.62 106 ILE A O 1
ATOM 901 N N . ILE A 1 107 ? 4.047 4.428 -18.779 1.00 97.06 107 ILE A N 1
ATOM 902 C CA . ILE A 1 107 ? 3.105 5.499 -19.134 1.00 97.06 107 ILE A CA 1
ATOM 903 C C . ILE A 1 107 ? 2.012 4.948 -20.058 1.00 97.06 107 ILE A C 1
ATOM 905 O O . ILE A 1 107 ? 0.833 5.181 -19.802 1.00 97.06 107 ILE A O 1
ATOM 909 N N . ASP A 1 108 ? 2.385 4.166 -21.071 1.00 96.19 108 ASP A N 1
ATOM 910 C CA . ASP A 1 108 ? 1.464 3.626 -22.078 1.00 96.19 108 ASP A CA 1
ATOM 911 C C . ASP A 1 108 ? 0.424 2.671 -21.470 1.00 96.19 108 ASP A C 1
ATOM 913 O O . ASP A 1 108 ? -0.750 2.710 -21.838 1.00 96.19 108 ASP A O 1
ATOM 917 N N . ILE A 1 109 ? 0.813 1.870 -20.470 1.00 96.00 109 ILE A N 1
ATOM 918 C CA . ILE A 1 109 ? -0.122 1.018 -19.707 1.00 96.00 109 ILE A CA 1
ATOM 919 C C . ILE A 1 109 ? -0.961 1.798 -18.676 1.00 96.00 109 ILE A C 1
ATOM 921 O O . ILE A 1 109 ? -1.752 1.206 -17.941 1.00 96.00 109 ILE A O 1
ATOM 925 N N . GLY A 1 110 ? -0.803 3.122 -18.595 1.00 95.62 110 GLY A N 1
ATOM 926 C CA . GLY A 1 110 ? -1.652 4.010 -17.800 1.00 95.62 110 GLY A CA 1
ATOM 927 C C . GLY A 1 110 ? -1.316 4.093 -16.309 1.00 95.62 110 GLY A C 1
ATOM 928 O O . GLY A 1 110 ? -2.105 4.648 -15.541 1.00 95.62 110 GLY A O 1
ATOM 929 N N . ILE A 1 111 ? -0.157 3.589 -15.861 1.00 96.31 111 ILE A N 1
ATOM 930 C CA . ILE A 1 111 ? 0.275 3.742 -14.456 1.00 96.31 111 ILE A CA 1
ATOM 931 C C . ILE A 1 111 ? 0.596 5.213 -14.150 1.00 96.31 111 ILE A C 1
ATOM 933 O O . ILE A 1 111 ? 0.327 5.703 -13.046 1.00 96.31 111 ILE A O 1
ATOM 937 N N . PHE A 1 112 ? 1.121 5.945 -15.133 1.00 96.94 112 PHE A N 1
ATOM 938 C CA . PHE A 1 112 ? 1.275 7.400 -15.105 1.00 96.94 112 PHE A CA 1
ATOM 939 C C . PHE A 1 112 ? 0.574 8.008 -16.318 1.00 96.94 112 PHE A C 1
ATOM 941 O O . PHE A 1 112 ? 0.657 7.477 -17.416 1.00 96.94 112 PHE A O 1
ATOM 948 N N . LYS A 1 113 ? -0.086 9.149 -16.130 1.00 95.00 113 LYS A N 1
ATOM 949 C CA . LYS A 1 113 ? -0.797 9.891 -17.179 1.00 95.00 113 LYS A CA 1
ATOM 950 C C . LYS A 1 113 ? 0.150 10.561 -18.170 1.00 95.00 113 LYS A C 1
ATOM 952 O O . LYS A 1 113 ? -0.267 10.929 -19.260 1.00 95.00 113 LYS A O 1
ATOM 957 N N . SER A 1 114 ? 1.392 10.828 -17.764 1.00 96.69 114 SER A N 1
ATOM 958 C CA . SER A 1 114 ? 2.383 11.496 -18.608 1.00 96.69 114 SER A CA 1
ATOM 959 C C . SER A 1 114 ? 3.807 11.296 -18.097 1.00 96.69 114 SER A C 1
ATOM 961 O O . SER A 1 114 ? 4.037 10.999 -16.922 1.00 96.69 114 SER A O 1
ATOM 963 N N . LYS A 1 115 ? 4.782 11.589 -18.966 1.00 96.50 115 LYS A N 1
ATOM 964 C CA . LYS A 1 115 ? 6.204 11.664 -18.601 1.00 96.50 115 LYS A CA 1
ATOM 965 C C . LYS A 1 115 ? 6.478 12.705 -17.514 1.00 96.50 115 LYS A C 1
ATOM 967 O O . LYS A 1 115 ? 7.365 12.503 -16.690 1.00 96.50 115 LYS A O 1
ATOM 972 N N . ARG A 1 116 ? 5.722 13.807 -17.488 1.00 97.06 116 ARG A N 1
ATOM 973 C CA . ARG A 1 116 ? 5.842 14.831 -16.443 1.00 97.06 116 ARG A CA 1
ATOM 974 C C . ARG A 1 116 ? 5.468 14.265 -15.074 1.00 97.06 116 ARG A C 1
ATOM 976 O O . ARG A 1 116 ? 6.257 14.393 -14.148 1.00 97.06 116 ARG A O 1
ATOM 983 N N . GLU A 1 117 ? 4.326 13.584 -14.977 1.00 96.75 117 GLU A N 1
ATOM 984 C CA . GLU A 1 117 ? 3.887 12.952 -13.724 1.00 96.75 117 GLU A CA 1
ATOM 985 C C . GLU A 1 117 ? 4.910 11.915 -13.242 1.00 96.75 117 GLU A C 1
ATOM 987 O O . GLU A 1 117 ? 5.270 11.899 -12.069 1.00 96.75 117 GLU A O 1
ATOM 992 N N . LEU A 1 118 ? 5.432 11.081 -14.149 1.00 97.31 118 LEU A N 1
ATOM 993 C CA . LEU A 1 118 ? 6.474 10.113 -13.806 1.00 97.31 118 LEU A CA 1
ATOM 994 C C . LEU A 1 118 ? 7.709 10.799 -13.191 1.00 97.31 118 LEU A C 1
ATOM 996 O O . LEU A 1 118 ? 8.184 10.377 -12.138 1.00 97.31 118 LEU A O 1
ATOM 1000 N N . ASN A 1 119 ? 8.197 11.882 -13.804 1.00 96.62 119 ASN A N 1
ATOM 1001 C CA . ASN A 1 119 ? 9.345 12.631 -13.284 1.00 96.62 119 ASN A CA 1
ATOM 1002 C C . ASN A 1 119 ? 9.062 13.304 -11.933 1.00 96.62 119 ASN A C 1
ATOM 1004 O O . ASN A 1 119 ? 9.950 13.333 -11.086 1.00 96.62 119 ASN A O 1
ATOM 1008 N N . GLU A 1 120 ? 7.847 13.808 -11.702 1.00 96.62 120 GLU A N 1
ATOM 1009 C CA . GLU A 1 120 ? 7.447 14.360 -10.400 1.00 96.62 120 GLU A CA 1
ATOM 1010 C C . GLU A 1 120 ? 7.501 13.282 -9.300 1.00 96.62 120 GLU A C 1
ATOM 1012 O O . GLU A 1 120 ? 8.041 13.511 -8.220 1.00 96.62 120 GLU A O 1
ATOM 1017 N N . PHE A 1 121 ? 7.026 12.062 -9.569 1.00 96.88 121 PHE A N 1
ATOM 1018 C CA . PHE A 1 121 ? 7.138 10.969 -8.595 1.00 96.88 121 PHE A CA 1
ATOM 1019 C C . PHE A 1 121 ? 8.589 10.537 -8.347 1.00 96.88 121 PHE A C 1
ATOM 1021 O O . PHE A 1 121 ? 8.944 10.239 -7.205 1.00 96.88 121 PHE A O 1
ATOM 1028 N N . ILE A 1 122 ? 9.430 10.518 -9.383 1.00 96.50 122 ILE A N 1
ATOM 1029 C CA . ILE A 1 122 ? 10.862 10.212 -9.253 1.00 96.50 122 ILE A CA 1
ATOM 1030 C C . ILE A 1 122 ? 11.567 11.282 -8.404 1.00 96.50 122 ILE A C 1
ATOM 1032 O O . ILE A 1 122 ? 12.250 10.944 -7.437 1.00 96.50 122 ILE A O 1
ATOM 1036 N N . SER A 1 123 ? 11.347 12.572 -8.686 1.00 95.50 123 SER A N 1
ATOM 1037 C CA . SER A 1 123 ? 11.983 13.674 -7.946 1.00 95.50 123 SER A CA 1
ATOM 1038 C C . SER A 1 123 ? 11.574 13.700 -6.469 1.00 95.50 123 SER A C 1
ATOM 1040 O O . SER A 1 123 ? 12.397 13.970 -5.592 1.00 95.50 123 SER A O 1
ATOM 1042 N N . HIS A 1 124 ? 10.331 13.318 -6.169 1.00 95.31 124 HIS A N 1
ATOM 1043 C CA . HIS A 1 124 ? 9.832 13.150 -4.805 1.00 95.31 124 HIS A CA 1
ATOM 1044 C C . HIS A 1 124 ? 10.245 11.827 -4.137 1.00 95.31 124 HIS A C 1
ATOM 1046 O O . HIS A 1 124 ? 9.790 11.544 -3.026 1.00 95.31 124 HIS A O 1
ATOM 1052 N N . LYS A 1 125 ? 11.099 11.008 -4.773 1.00 93.38 125 LYS A N 1
ATOM 1053 C CA . LYS A 1 125 ? 11.516 9.676 -4.288 1.00 93.38 125 LYS A CA 1
ATOM 1054 C C . LYS A 1 125 ? 10.319 8.775 -3.958 1.00 93.38 125 LYS A C 1
ATOM 1056 O O . LYS A 1 125 ? 10.342 7.997 -3.002 1.00 93.38 125 LYS A O 1
ATOM 1061 N N . ALA A 1 126 ? 9.252 8.927 -4.738 1.00 94.19 126 ALA A N 1
ATOM 1062 C CA . ALA A 1 126 ? 7.952 8.301 -4.552 1.00 94.19 126 ALA A CA 1
ATOM 1063 C C . ALA A 1 126 ? 7.695 7.168 -5.560 1.00 94.19 126 ALA A C 1
ATOM 1065 O O . ALA A 1 126 ? 6.576 6.668 -5.623 1.00 94.19 126 ALA A O 1
ATOM 1066 N N . LEU A 1 127 ? 8.699 6.758 -6.337 1.00 95.44 127 LEU A N 1
ATOM 1067 C CA . LEU A 1 127 ? 8.646 5.579 -7.197 1.00 95.44 127 LEU A CA 1
ATOM 1068 C C . LEU A 1 127 ? 9.636 4.524 -6.702 1.00 95.44 127 LEU A C 1
ATOM 1070 O O . LEU A 1 127 ? 10.811 4.810 -6.473 1.00 95.44 127 LEU A O 1
ATOM 1074 N N . GLU A 1 128 ? 9.148 3.300 -6.560 1.00 93.62 128 GLU A N 1
ATOM 1075 C CA . GLU A 1 128 ? 9.946 2.142 -6.184 1.00 93.62 128 GLU A CA 1
ATOM 1076 C C . GLU A 1 128 ? 9.550 0.940 -7.039 1.00 93.62 128 GLU A C 1
ATOM 1078 O O . GLU A 1 128 ? 8.368 0.744 -7.324 1.00 93.62 128 GLU A O 1
ATOM 1083 N N . ILE A 1 129 ? 10.534 0.152 -7.461 1.00 94.19 129 ILE A N 1
ATOM 1084 C CA . ILE A 1 129 ? 10.334 -1.061 -8.256 1.00 94.19 129 ILE A CA 1
ATOM 1085 C C . ILE A 1 129 ? 11.119 -2.183 -7.582 1.00 94.19 129 ILE A C 1
ATOM 1087 O O . ILE A 1 129 ? 12.324 -2.055 -7.395 1.00 94.19 129 ILE A O 1
ATOM 1091 N N . ASN A 1 130 ? 10.431 -3.256 -7.176 1.00 91.44 130 ASN A N 1
ATOM 1092 C CA . ASN A 1 130 ? 11.019 -4.406 -6.471 1.00 91.44 130 ASN A CA 1
ATOM 1093 C C . ASN A 1 130 ? 11.895 -4.023 -5.253 1.00 91.44 130 ASN A C 1
ATOM 1095 O O . ASN A 1 130 ? 12.855 -4.714 -4.932 1.00 91.44 130 ASN A O 1
ATOM 1099 N N . GLY A 1 131 ? 11.559 -2.931 -4.560 1.00 87.31 131 GLY A N 1
ATOM 1100 C CA . GLY A 1 131 ? 12.311 -2.444 -3.395 1.00 87.31 131 GLY A CA 1
ATOM 1101 C C . GLY A 1 131 ? 13.389 -1.409 -3.701 1.00 87.31 131 GLY A C 1
ATOM 1102 O O . GLY A 1 131 ? 13.949 -0.792 -2.796 1.00 87.31 131 GLY A O 1
ATOM 1103 N N . SER A 1 132 ? 13.679 -1.173 -4.978 1.00 90.12 132 SER A N 1
ATOM 1104 C CA . SER A 1 132 ? 14.656 -0.179 -5.406 1.00 90.12 132 SER A CA 1
ATOM 1105 C C . SER A 1 132 ? 13.970 1.154 -5.687 1.00 90.12 132 SER A C 1
ATOM 1107 O O . SER A 1 132 ? 13.082 1.250 -6.536 1.00 90.12 132 SER A O 1
ATOM 1109 N N . LYS A 1 133 ? 14.383 2.208 -4.974 1.00 92.94 133 LYS A N 1
ATOM 1110 C CA . LYS A 1 133 ? 13.926 3.577 -5.249 1.00 92.94 133 LYS A CA 1
ATOM 1111 C C . LYS A 1 133 ? 14.511 4.061 -6.568 1.00 92.94 133 LYS A C 1
ATOM 1113 O O . LYS A 1 133 ? 15.727 4.061 -6.741 1.00 92.94 133 LYS A O 1
ATOM 1118 N N . ILE A 1 134 ? 13.645 4.535 -7.452 1.00 95.88 134 ILE A N 1
ATOM 1119 C CA . ILE A 1 134 ? 14.050 5.049 -8.758 1.00 95.88 134 ILE A CA 1
ATOM 1120 C C . ILE A 1 134 ? 14.407 6.526 -8.627 1.00 95.88 134 ILE A C 1
ATOM 1122 O O . ILE A 1 134 ? 13.614 7.307 -8.098 1.00 95.88 134 ILE A O 1
ATOM 1126 N N . SER A 1 135 ? 15.604 6.895 -9.088 1.00 94.25 135 SER A N 1
ATOM 1127 C CA . SER A 1 135 ? 16.135 8.260 -8.964 1.00 94.25 135 SER A CA 1
ATOM 1128 C C . SER A 1 135 ? 16.202 8.991 -10.302 1.00 94.25 135 SER A C 1
ATOM 1130 O O . SER A 1 135 ? 16.076 10.212 -10.323 1.00 94.25 135 SER A O 1
ATOM 1132 N N . ASN A 1 136 ? 16.324 8.262 -11.413 1.00 94.88 136 ASN A N 1
ATOM 1133 C CA . ASN A 1 136 ? 16.261 8.807 -12.761 1.00 94.88 136 ASN A CA 1
ATOM 1134 C C . ASN A 1 136 ? 15.322 7.985 -13.641 1.00 94.88 136 ASN A C 1
ATOM 1136 O O . ASN A 1 136 ? 15.154 6.780 -13.471 1.00 94.88 136 ASN A O 1
ATOM 1140 N N . ILE A 1 137 ? 14.750 8.635 -14.652 1.00 93.69 137 ILE A N 1
ATOM 1141 C CA . ILE A 1 137 ? 13.867 7.967 -15.616 1.00 93.69 137 ILE A CA 1
ATOM 1142 C C . ILE A 1 137 ? 14.586 6.874 -16.424 1.00 93.69 137 ILE A C 1
ATOM 1144 O O . ILE A 1 137 ? 13.951 5.907 -16.832 1.00 93.69 137 ILE A O 1
ATOM 1148 N N . GLY A 1 138 ? 15.898 7.025 -16.634 1.00 93.69 138 GLY A N 1
ATOM 1149 C CA . GLY A 1 138 ? 16.741 6.047 -17.326 1.00 93.69 138 GLY A CA 1
ATOM 1150 C C . GLY A 1 138 ? 17.036 4.791 -16.507 1.00 93.69 138 GLY A C 1
ATOM 1151 O O . GLY A 1 138 ? 17.409 3.784 -17.092 1.00 93.69 138 GLY A O 1
ATOM 1152 N N . ASP A 1 139 ? 16.810 4.822 -15.190 1.00 95.00 139 ASP A N 1
ATOM 1153 C CA . ASP A 1 139 ? 17.014 3.660 -14.316 1.00 95.00 139 ASP A CA 1
ATOM 1154 C C . ASP A 1 139 ? 15.866 2.643 -14.457 1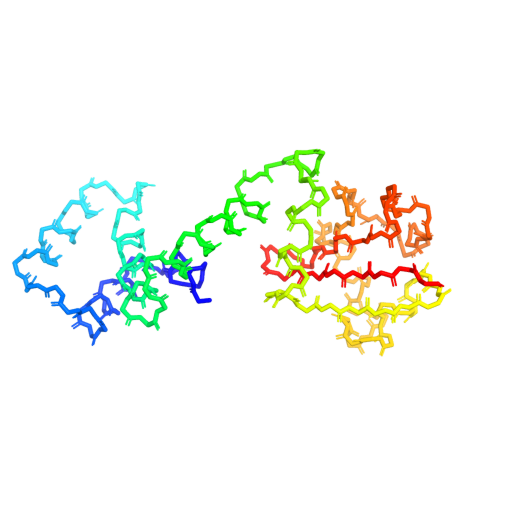.00 95.00 139 ASP A C 1
ATOM 1156 O O . ASP A 1 139 ? 15.941 1.531 -13.944 1.00 95.00 139 ASP A O 1
ATOM 1160 N N . ILE A 1 140 ? 14.773 3.021 -15.132 1.00 96.56 140 ILE A N 1
ATOM 1161 C CA . ILE A 1 140 ? 13.632 2.144 -15.387 1.00 96.56 140 ILE A CA 1
ATOM 1162 C C . ILE A 1 140 ? 13.976 1.235 -16.564 1.00 96.56 140 ILE A C 1
ATOM 1164 O O . ILE A 1 140 ? 13.729 1.578 -17.723 1.00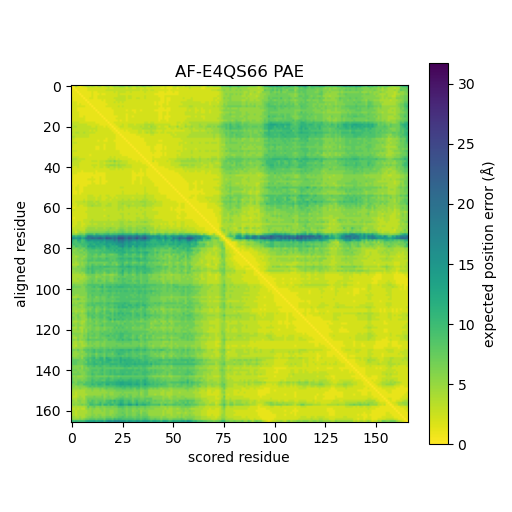 96.56 140 ILE A O 1
ATOM 1168 N N . THR A 1 141 ? 14.528 0.071 -16.245 1.00 96.06 141 THR A N 1
ATOM 1169 C CA . THR A 1 141 ? 14.960 -0.934 -17.217 1.00 96.06 141 THR A CA 1
ATOM 1170 C C . THR A 1 141 ? 14.503 -2.331 -16.809 1.00 96.06 141 THR A C 1
ATOM 1172 O O . THR A 1 141 ? 14.091 -2.580 -15.672 1.00 96.06 141 THR A O 1
ATOM 1175 N N . GLU A 1 142 ? 14.591 -3.271 -17.747 1.00 96.25 142 GLU A N 1
ATOM 1176 C CA . GLU A 1 142 ? 14.269 -4.681 -17.515 1.00 96.25 142 GLU A CA 1
ATOM 1177 C C . GLU A 1 142 ? 15.149 -5.352 -16.457 1.00 96.25 142 GLU A C 1
ATOM 1179 O O . GLU A 1 142 ? 14.745 -6.367 -15.896 1.00 96.25 142 GLU A O 1
ATOM 1184 N N . GLU A 1 143 ? 16.312 -4.783 -16.133 1.00 94.75 143 GLU A N 1
ATOM 1185 C CA . GLU A 1 143 ? 17.222 -5.300 -15.102 1.00 94.75 143 GLU A CA 1
ATOM 1186 C C . GLU A 1 143 ? 16.602 -5.276 -13.700 1.00 94.75 143 GLU A C 1
ATOM 1188 O O . GLU A 1 143 ? 17.002 -6.044 -12.830 1.00 94.75 143 GLU A O 1
ATOM 1193 N N . LEU A 1 144 ? 15.580 -4.441 -13.489 1.00 93.75 144 LEU A N 1
ATOM 1194 C CA . LEU A 1 144 ? 14.840 -4.366 -12.231 1.00 93.75 144 LEU A CA 1
ATOM 1195 C C . LEU A 1 144 ? 13.906 -5.561 -11.998 1.00 93.75 144 LEU A C 1
ATOM 1197 O O . LEU A 1 144 ? 13.285 -5.639 -10.934 1.00 93.75 144 LEU A O 1
ATOM 1201 N N . LYS A 1 145 ? 13.745 -6.464 -12.973 1.00 93.06 145 LYS A N 1
ATOM 1202 C CA . LYS A 1 145 ? 12.863 -7.626 -12.838 1.00 93.06 145 LYS A CA 1
ATOM 1203 C C . LYS A 1 145 ? 13.387 -8.587 -11.782 1.00 93.06 145 LYS A C 1
ATOM 1205 O O . LYS A 1 145 ? 14.589 -8.738 -11.578 1.00 93.06 145 LYS A O 1
ATOM 1210 N N . ASP A 1 146 ? 12.472 -9.283 -11.123 1.00 89.69 146 ASP A N 1
ATOM 1211 C CA . ASP A 1 146 ? 12.859 -10.395 -10.268 1.00 89.69 146 ASP A CA 1
ATOM 1212 C C . ASP A 1 146 ? 13.169 -11.663 -11.088 1.00 89.69 146 ASP A C 1
ATOM 1214 O O . ASP A 1 146 ? 13.016 -11.718 -12.310 1.00 89.69 146 ASP A O 1
ATOM 1218 N N . LYS A 1 147 ? 13.566 -12.733 -10.390 1.00 88.19 147 LYS A N 1
ATOM 1219 C CA . LYS A 1 147 ? 13.874 -14.041 -10.997 1.00 88.19 147 LYS A CA 1
ATOM 1220 C C . LYS A 1 147 ? 12.707 -14.670 -11.773 1.00 88.19 147 LYS A C 1
ATOM 1222 O O . LYS A 1 147 ? 12.920 -15.643 -12.483 1.00 88.19 147 LYS A O 1
ATOM 1227 N N . SER A 1 148 ? 11.489 -14.162 -11.601 1.00 88.88 148 SER A N 1
ATOM 1228 C CA . SER A 1 148 ? 10.262 -14.648 -12.238 1.00 88.88 148 SER A CA 1
ATOM 1229 C C . SER A 1 148 ? 9.751 -13.703 -13.330 1.00 88.88 148 SER A C 1
ATOM 1231 O O . SER A 1 148 ? 8.597 -13.825 -13.730 1.00 88.88 148 SER A O 1
ATOM 1233 N N . ASN A 1 149 ? 10.583 -12.769 -13.809 1.00 93.44 149 ASN A N 1
ATOM 1234 C CA . ASN A 1 149 ? 10.212 -11.742 -14.789 1.00 93.44 149 ASN A CA 1
ATOM 1235 C C . ASN A 1 149 ? 9.093 -10.794 -14.306 1.00 93.44 149 ASN A C 1
ATOM 1237 O O . ASN A 1 149 ? 8.364 -10.227 -15.121 1.00 93.44 149 ASN A O 1
ATOM 1241 N N . LEU A 1 150 ? 8.954 -10.601 -12.987 1.00 92.88 150 LEU A N 1
ATOM 1242 C CA . LEU A 1 150 ? 7.953 -9.714 -12.397 1.00 92.88 150 LEU A CA 1
ATOM 1243 C C . LEU A 1 150 ? 8.572 -8.431 -11.834 1.00 92.88 150 LEU A C 1
ATOM 1245 O O . LEU A 1 150 ? 9.641 -8.430 -11.215 1.00 92.88 150 LEU A O 1
ATOM 1249 N N . PHE A 1 151 ? 7.819 -7.342 -11.960 1.00 93.75 151 PHE A N 1
ATOM 1250 C CA . PHE A 1 151 ? 8.051 -6.070 -11.289 1.00 93.75 151 PHE A CA 1
ATOM 1251 C C . PHE A 1 151 ? 6.896 -5.784 -10.331 1.00 93.75 151 PHE A C 1
ATOM 1253 O O . PHE A 1 151 ? 5.739 -5.729 -10.749 1.00 93.75 151 PHE A O 1
ATOM 1260 N N . LEU A 1 152 ? 7.203 -5.557 -9.055 1.00 93.12 152 LEU A N 1
ATOM 1261 C CA . LEU A 1 152 ? 6.290 -4.925 -8.108 1.00 93.12 152 LEU A CA 1
ATOM 1262 C C . LEU A 1 152 ? 6.600 -3.428 -8.071 1.00 93.12 152 LEU A C 1
ATOM 1264 O O . LEU A 1 152 ? 7.577 -3.005 -7.454 1.00 93.12 152 LEU A O 1
ATOM 1268 N N . LEU A 1 153 ? 5.774 -2.636 -8.750 1.00 94.56 153 LEU A N 1
ATOM 1269 C CA . LEU A 1 153 ? 5.906 -1.184 -8.808 1.00 94.56 153 LEU A CA 1
ATOM 1270 C C . LEU A 1 153 ? 5.047 -0.545 -7.718 1.00 94.56 153 LEU A C 1
ATOM 1272 O O . LEU A 1 153 ? 3.834 -0.751 -7.674 1.00 94.56 153 LEU A O 1
ATOM 1276 N N . ARG A 1 154 ? 5.661 0.284 -6.872 1.00 93.56 154 ARG A N 1
ATOM 1277 C CA . ARG A 1 154 ? 4.980 1.128 -5.889 1.00 93.56 154 ARG A CA 1
ATOM 1278 C C . ARG A 1 154 ? 5.036 2.593 -6.320 1.00 93.56 154 ARG A C 1
ATOM 1280 O O . ARG A 1 154 ? 6.103 3.202 -6.383 1.00 93.56 154 ARG A O 1
ATOM 1287 N N . LYS A 1 155 ? 3.858 3.169 -6.571 1.00 94.50 155 LYS A N 1
ATOM 1288 C CA . LYS A 1 155 ? 3.639 4.590 -6.865 1.00 94.50 155 LYS A CA 1
ATOM 1289 C C . LYS A 1 155 ? 3.122 5.295 -5.607 1.00 94.50 155 LYS A C 1
ATOM 1291 O O . LYS A 1 155 ? 1.988 5.110 -5.155 1.00 94.50 155 LYS A O 1
ATOM 1296 N N . GLY A 1 156 ? 3.969 6.131 -5.023 1.00 90.88 156 GLY A N 1
ATOM 1297 C CA . GLY A 1 156 ? 3.731 6.803 -3.753 1.00 90.88 156 GLY A CA 1
ATOM 1298 C C . GLY A 1 156 ? 3.672 5.820 -2.585 1.00 90.88 156 GLY A C 1
ATOM 1299 O O . GLY A 1 156 ? 4.472 4.898 -2.484 1.00 90.88 156 GLY A O 1
ATOM 1300 N N . LYS A 1 157 ? 2.717 6.033 -1.673 1.00 85.44 157 LYS A N 1
ATOM 1301 C CA . LYS A 1 157 ? 2.537 5.186 -0.478 1.00 85.44 157 LYS A CA 1
ATOM 1302 C C . LYS A 1 157 ? 1.426 4.146 -0.609 1.00 85.44 157 LYS A C 1
ATOM 1304 O O . LYS A 1 157 ? 1.297 3.312 0.275 1.00 85.44 157 LYS A O 1
ATOM 1309 N N . LYS A 1 158 ? 0.564 4.256 -1.627 1.00 83.38 158 LYS A N 1
ATOM 1310 C CA . LYS A 1 158 ? -0.735 3.557 -1.659 1.00 83.38 158 LYS A CA 1
ATOM 1311 C C . LYS A 1 158 ? -0.980 2.724 -2.909 1.00 83.38 158 LYS A C 1
ATOM 1313 O O . LYS A 1 158 ? -1.791 1.807 -2.841 1.00 83.38 158 LYS A O 1
ATOM 1318 N N . TYR A 1 159 ? -0.333 3.046 -4.025 1.00 90.19 159 TYR A N 1
ATOM 1319 C CA . TYR A 1 159 ? -0.619 2.398 -5.298 1.00 90.19 159 TYR A CA 1
ATOM 1320 C C . TYR A 1 159 ? 0.466 1.381 -5.619 1.00 90.19 159 TYR A C 1
ATOM 1322 O O . TYR A 1 159 ? 1.648 1.719 -5.631 1.00 90.19 159 TYR A O 1
ATOM 1330 N N . PHE A 1 160 ? 0.040 0.149 -5.872 1.00 92.50 160 PHE A N 1
ATOM 1331 C CA . PHE A 1 160 ? 0.901 -0.984 -6.177 1.00 92.50 160 PHE A CA 1
ATOM 1332 C C . PHE A 1 160 ? 0.425 -1.639 -7.465 1.00 92.50 160 PHE A C 1
ATOM 1334 O O . PHE A 1 160 ? -0.781 -1.732 -7.699 1.00 92.50 160 PHE A O 1
ATOM 1341 N N . PHE A 1 161 ? 1.374 -2.095 -8.272 1.00 94.62 161 PHE A N 1
ATOM 1342 C CA . PHE A 1 161 ? 1.128 -2.701 -9.572 1.00 94.62 161 PHE A CA 1
ATOM 1343 C C . PHE A 1 161 ? 2.055 -3.900 -9.748 1.00 94.62 161 PHE A C 1
ATOM 1345 O O . PHE A 1 161 ? 3.226 -3.825 -9.372 1.00 94.62 161 PHE A O 1
ATOM 1352 N N . ILE A 1 162 ? 1.547 -4.982 -10.337 1.00 94.88 162 ILE A N 1
ATOM 1353 C CA . ILE A 1 162 ? 2.389 -6.074 -10.834 1.00 94.88 162 ILE A CA 1
ATOM 1354 C C . ILE A 1 162 ? 2.521 -5.925 -12.345 1.00 94.88 162 ILE A C 1
ATOM 1356 O O . ILE A 1 162 ? 1.528 -5.759 -13.050 1.00 94.88 162 ILE A O 1
ATOM 1360 N N . ILE A 1 163 ? 3.744 -6.010 -12.849 1.00 96.00 163 ILE A N 1
ATOM 1361 C CA . ILE A 1 163 ? 4.028 -5.994 -14.283 1.00 96.00 163 ILE A CA 1
ATOM 1362 C C . ILE A 1 163 ? 4.838 -7.251 -14.594 1.00 96.00 163 ILE A C 1
ATOM 1364 O O . ILE A 1 163 ? 5.791 -7.553 -13.884 1.00 96.00 163 ILE A O 1
ATOM 1368 N N . GLU A 1 164 ? 4.437 -8.007 -15.608 1.00 95.38 164 GLU A N 1
ATOM 1369 C CA . GLU A 1 164 ? 5.113 -9.226 -16.060 1.00 95.38 164 GLU A CA 1
ATOM 1370 C C . GLU A 1 164 ? 5.719 -8.993 -17.437 1.00 95.38 164 GLU A C 1
ATOM 1372 O O . GLU A 1 164 ? 5.012 -8.584 -18.362 1.00 95.38 164 GLU A O 1
ATOM 1377 N N . LEU A 1 165 ? 7.021 -9.245 -17.544 1.00 96.00 165 LEU A N 1
ATOM 1378 C CA . LEU A 1 165 ? 7.741 -9.240 -18.810 1.00 96.00 165 LEU A CA 1
ATOM 1379 C C . LEU A 1 165 ? 7.547 -10.598 -19.496 1.00 96.00 165 LEU A C 1
ATOM 1381 O O . LEU A 1 165 ? 7.887 -11.626 -18.903 1.00 96.00 165 LEU A O 1
ATOM 1385 N N . ILE A 1 166 ? 6.986 -10.586 -20.707 1.00 93.50 166 ILE A N 1
ATOM 1386 C CA . ILE A 1 166 ? 6.709 -11.777 -21.531 1.00 93.50 166 ILE A CA 1
ATOM 1387 C C . ILE A 1 166 ? 7.646 -11.898 -22.726 1.00 93.50 166 ILE A C 1
ATOM 1389 O O . ILE A 1 166 ? 8.024 -10.847 -23.287 1.00 93.50 166 ILE A O 1
#

pLDDT: mean 91.82, std 6.54, range [56.56, 97.31]

Organism: Mesomycoplasma hyopneumoniae (strain 168) (NCBI:txid907287)

Nearest PDB structures (foldseek):
  4oud-assembly1_A  TM=6.437E-01  e=1.661E-11  Escherichia coli str. K-12 substr. MC4100
  2jan-assembly2_C  TM=6.829E-01  e=5.844E-10  Mycobacterium tuberculosis H37Rv
  2jan-assembly2_B  TM=6.371E-01  e=1.281E-09  Mycobacterium tuberculosis H37Rv
  2jan-assembly1_A  TM=6.344E-01  e=2.341E-09  Mycobacterium tuberculosis H37Rv
  6n0w-assembly1_A  TM=7.902E-01  e=1.668E-05  Elizabethkingia anophelis NUHP1

Mean predicted aligned error: 4.92 Å

Foldseek 3Di:
DLVVLLPDDLVVLLVLCVVQAPDDPVVSVVQNVVCVVPVPVVSSSNVSSQRNQCVVPNPVSSVLVVLLCCQQAVPLALVPCDPVNVVSCPVPAAEEEDQFKALVVCCVVPVDVDPVRVVVCLCVQQKDKSNRRHNDRRVGGQVSADPQQWIFIGGGNPHTYIYHHD

Sequence (166 aa):
MYQFLLNQSDEQAEKIMLWLSFLDLKVINELIFKHKNDKKQRILQYNLAQQVVFDIHGDKGLEIAKKITKILFEKLDYTEITFNDKLELKKIIPYFKVSFFNANQIIDIGIFKSKRELNEFISHKALEINGSKISNIGDITEELKDKSNLFLLRKGKKYFFIIELI

Solvent-accessible surface area (backbone atoms only — not comparable to full-atom values): 9273 Å² total; per-residue (Å²): 107,46,69,60,41,52,67,46,52,73,72,53,33,55,53,48,41,72,71,68,47,91,69,55,69,69,60,52,51,50,39,50,52,54,21,73,77,43,59,88,73,39,51,44,24,53,48,43,21,48,49,53,35,29,77,75,47,36,70,68,42,34,52,51,48,53,51,49,46,40,59,74,75,61,48,89,50,52,88,77,59,46,72,67,54,51,60,56,42,48,78,76,40,58,61,47,80,36,78,66,53,36,57,65,51,46,32,75,75,60,81,26,96,38,73,67,56,47,49,53,34,23,76,67,65,27,28,30,42,58,72,44,73,39,75,51,71,83,71,44,41,62,83,58,40,47,100,80,38,38,31,49,37,32,52,59,94,81,45,58,35,36,37,35,60,97

InterPro domains:
  IPR024088 Tyrosine-tRNA ligase, bacterial-type [PTHR11766] (1-164)
  IPR036986 RNA-binding S4 domain superfamily [G3DSA:3.10.290.10] (76-165)
  IPR054608 Tyrosine--tRNA ligase SYY-like, C-terminal domain [PF22421] (105-163)

Secondary structure (DSSP, 8-state):
-HHHHHT--HHHHHHHHHHH--S-HHHHHHHHHHHHH-GGG-HHHHHHHHHHHHHHHHHHHHHHHHHHHIIIII---GGG--HHHHHHHHTTS-EEEESS-SHHHHHHTTSSSSHHHHHHHHHTT-EEETTEEP-SGGG-SGGG--TTSEEEEEETTTEEEEEEE-

Radius of gyration: 18.75 Å; Cα contacts (8 Å, |Δi|>4): 201; chains: 1; bounding box: 41×32×50 Å